Protein AF-A0A7S2HUJ5-F1 (afdb_monomer)

Solvent-accessible surface area (backbone atoms only — not comparable to full-atom values): 8366 Å² total; per-residue (Å²): 135,81,57,68,17,41,52,53,34,75,73,47,53,89,55,56,52,71,62,43,71,77,36,49,69,59,53,49,49,50,49,37,51,55,41,30,78,73,75,42,71,82,61,63,64,66,62,33,49,48,37,23,49,44,41,45,57,57,48,46,56,60,53,62,70,39,44,70,59,54,53,69,68,38,60,76,82,54,58,88,75,60,88,52,73,75,39,58,74,31,34,36,37,67,96,66,35,44,60,54,29,49,52,54,49,38,51,49,38,40,53,45,38,36,74,76,66,40,35,61,61,49,41,50,48,45,44,52,52,45,44,33,58,71,65,66,42,80,81,84,50,68,42,73,76,74,74,100

Structure (mmCIF, N/CA/C/O backbone):
data_AF-A0A7S2HUJ5-F1
#
_entry.id   AF-A0A7S2HUJ5-F1
#
loop_
_atom_site.group_PDB
_atom_site.id
_atom_site.type_symbol
_atom_site.label_atom_id
_atom_site.label_alt_id
_atom_site.label_comp_id
_atom_site.label_asym_id
_atom_site.label_entity_id
_atom_site.label_seq_id
_atom_site.pdbx_PDB_ins_code
_atom_site.Cartn_x
_atom_site.Cartn_y
_atom_site.Cartn_z
_atom_site.occupancy
_atom_site.B_iso_or_equiv
_atom_site.auth_seq_id
_atom_site.auth_comp_id
_atom_site.auth_asym_id
_atom_site.auth_atom_id
_atom_site.pdbx_PDB_model_num
ATOM 1 N N . SER A 1 1 ? 4.422 1.853 18.905 1.00 60.31 1 SER A N 1
ATOM 2 C CA . SER A 1 1 ? 4.309 0.612 18.108 1.00 60.31 1 SER A CA 1
ATOM 3 C C . SER A 1 1 ? 3.571 0.932 16.810 1.00 60.31 1 SER A C 1
ATOM 5 O O . SER A 1 1 ? 2.858 1.927 16.774 1.00 60.31 1 SER A O 1
ATOM 7 N N . ARG A 1 2 ? 3.781 0.166 15.729 1.00 84.94 2 ARG A N 1
ATOM 8 C CA . ARG A 1 2 ? 3.013 0.302 14.471 1.00 84.94 2 ARG A CA 1
ATOM 9 C C . ARG A 1 2 ? 1.710 -0.513 14.558 1.00 84.94 2 ARG A C 1
ATOM 11 O O . ARG A 1 2 ? 1.652 -1.459 15.347 1.00 84.94 2 ARG A O 1
ATOM 18 N N . SER A 1 3 ? 0.694 -0.157 13.767 1.00 91.50 3 SER A N 1
ATOM 19 C CA . SER A 1 3 ? -0.589 -0.878 13.724 1.00 91.50 3 SER A CA 1
ATOM 20 C C . SER A 1 3 ? -0.428 -2.302 13.167 1.00 91.50 3 SER A C 1
ATOM 22 O O . SER A 1 3 ? 0.568 -2.627 12.518 1.00 91.50 3 SER A O 1
ATOM 24 N N . LEU A 1 4 ? -1.403 -3.181 13.411 1.00 94.69 4 LEU A N 1
ATOM 25 C CA . LEU A 1 4 ? -1.400 -4.514 12.796 1.00 94.69 4 LEU A CA 1
ATOM 26 C C . LEU A 1 4 ? -1.664 -4.456 11.285 1.00 94.69 4 LEU A C 1
ATOM 28 O O . LEU A 1 4 ? -1.076 -5.246 10.554 1.00 94.69 4 LEU A O 1
ATOM 32 N N . GLY A 1 5 ? -2.440 -3.477 10.806 1.00 96.25 5 GLY A N 1
ATOM 33 C CA . GLY A 1 5 ? -2.641 -3.257 9.368 1.00 96.25 5 GLY A CA 1
ATOM 34 C C . GLY A 1 5 ? -1.340 -2.871 8.661 1.00 96.25 5 GLY A C 1
ATOM 35 O O . GLY A 1 5 ? -1.059 -3.367 7.573 1.00 96.25 5 GLY A O 1
ATOM 36 N N . PHE A 1 6 ? -0.478 -2.101 9.338 1.00 96.62 6 PHE A N 1
ATOM 37 C CA . PHE A 1 6 ? 0.879 -1.829 8.863 1.00 96.62 6 PHE A CA 1
ATOM 38 C C . PHE A 1 6 ? 1.682 -3.120 8.687 1.00 96.62 6 PHE A C 1
ATOM 40 O O . PHE A 1 6 ? 2.304 -3.325 7.650 1.00 96.62 6 PHE A O 1
ATOM 47 N N . LYS A 1 7 ? 1.663 -4.021 9.677 1.00 96.12 7 LYS A N 1
ATOM 48 C CA . LYS A 1 7 ? 2.384 -5.301 9.575 1.00 96.12 7 LYS A CA 1
ATOM 49 C C . LYS A 1 7 ? 1.832 -6.179 8.452 1.00 96.12 7 LYS A C 1
ATOM 51 O O . LYS A 1 7 ? 2.620 -6.751 7.709 1.00 96.12 7 LYS A O 1
ATOM 56 N N . LEU A 1 8 ? 0.506 -6.237 8.312 1.00 96.69 8 LEU A N 1
ATOM 57 C CA . LEU A 1 8 ? -0.163 -7.009 7.266 1.00 96.69 8 LEU A CA 1
ATOM 58 C C . LEU A 1 8 ? 0.263 -6.553 5.866 1.00 96.69 8 LEU A C 1
ATOM 60 O O . LEU A 1 8 ? 0.565 -7.394 5.024 1.00 96.69 8 LEU A O 1
ATOM 64 N N . TRP A 1 9 ? 0.371 -5.241 5.635 1.00 97.25 9 TRP A N 1
ATOM 65 C CA . TRP A 1 9 ? 0.926 -4.714 4.388 1.00 97.25 9 TRP A CA 1
ATOM 66 C C . TRP A 1 9 ? 2.344 -5.233 4.136 1.00 97.25 9 TRP A C 1
ATOM 68 O O . TRP A 1 9 ? 2.607 -5.817 3.091 1.00 97.25 9 TRP A O 1
ATOM 78 N N . TRP A 1 10 ? 3.247 -5.120 5.111 1.00 95.94 10 TRP A N 1
ATOM 79 C CA . TRP A 1 10 ? 4.633 -5.578 4.949 1.00 95.94 10 TRP A CA 1
ATOM 80 C C . TRP A 1 10 ? 4.790 -7.093 4.777 1.00 95.94 10 TRP A C 1
ATOM 82 O O . TRP A 1 10 ? 5.807 -7.537 4.248 1.00 95.94 10 TRP A O 1
ATOM 92 N N . TRP A 1 11 ? 3.803 -7.893 5.178 1.00 96.00 11 TRP A N 1
ATOM 93 C CA . TRP A 1 11 ? 3.778 -9.324 4.871 1.00 96.00 11 TRP A CA 1
ATOM 94 C C . TRP A 1 11 ? 3.335 -9.621 3.437 1.00 96.00 11 TRP A C 1
ATOM 96 O O . TRP A 1 11 ? 3.736 -10.640 2.881 1.00 96.00 11 TRP A O 1
ATOM 106 N N . LEU A 1 12 ? 2.539 -8.737 2.830 1.00 96.12 12 LEU A N 1
ATOM 107 C CA . LEU A 1 12 ? 1.858 -8.991 1.558 1.00 96.12 12 LEU A CA 1
ATOM 108 C C . LEU A 1 12 ? 2.317 -8.096 0.397 1.00 96.12 12 LEU A C 1
ATOM 110 O O . LEU A 1 12 ? 1.972 -8.387 -0.744 1.00 96.12 12 LEU A O 1
ATOM 114 N N . TYR A 1 13 ? 3.098 -7.038 0.641 1.00 94.69 13 TYR A N 1
ATOM 115 C CA . TYR A 1 13 ? 3.386 -5.994 -0.358 1.00 94.69 13 TYR A CA 1
ATOM 116 C C . TYR A 1 13 ? 4.097 -6.503 -1.623 1.00 94.69 13 TYR A C 1
ATOM 118 O O . TYR A 1 13 ? 3.946 -5.918 -2.691 1.00 94.69 13 TYR A O 1
ATOM 126 N N . CYS A 1 14 ? 4.844 -7.608 -1.526 1.00 91.50 14 CYS A N 1
ATOM 127 C CA . CYS A 1 14 ? 5.485 -8.259 -2.674 1.00 91.50 14 CYS A CA 1
ATOM 128 C C . CYS A 1 14 ? 4.517 -9.089 -3.539 1.00 91.50 14 CYS A C 1
ATOM 130 O O . CYS A 1 14 ? 4.931 -9.615 -4.573 1.00 91.50 14 CYS A O 1
ATOM 132 N N . GLY A 1 15 ? 3.269 -9.271 -3.102 1.00 90.62 15 GLY A N 1
ATOM 133 C CA . GLY A 1 15 ? 2.265 -10.068 -3.794 1.00 90.62 15 GLY A CA 1
ATOM 134 C C . GLY A 1 15 ? 1.848 -9.476 -5.140 1.00 90.62 15 GLY A C 1
ATOM 135 O O . GLY A 1 15 ? 1.995 -8.278 -5.411 1.00 90.62 15 GLY A O 1
ATOM 136 N N . ASP A 1 16 ? 1.299 -10.331 -6.003 1.00 91.31 16 ASP A N 1
ATOM 137 C CA . ASP A 1 16 ? 0.588 -9.846 -7.179 1.00 91.31 16 ASP A CA 1
ATOM 138 C C . ASP A 1 16 ? -0.723 -9.174 -6.754 1.00 91.31 16 ASP A C 1
ATOM 140 O O . ASP A 1 16 ? -1.424 -9.692 -5.884 1.00 91.31 16 ASP A O 1
ATOM 144 N N . TYR A 1 17 ? -1.043 -8.024 -7.350 1.00 94.81 17 TYR A N 1
ATOM 145 C CA . TYR A 1 17 ? -2.259 -7.290 -7.018 1.00 94.81 17 TYR A CA 1
ATOM 146 C C . TYR A 1 17 ? -3.512 -8.147 -7.213 1.00 94.81 17 TYR A C 1
ATOM 148 O O . TYR A 1 17 ? -4.378 -8.130 -6.350 1.00 94.81 17 TYR A O 1
ATOM 156 N N . ASP A 1 18 ? -3.609 -8.927 -8.292 1.00 95.81 18 ASP A N 1
ATOM 157 C CA . ASP A 1 18 ? -4.832 -9.686 -8.577 1.00 95.81 18 ASP A CA 1
ATOM 158 C C . ASP A 1 18 ? -5.030 -10.803 -7.539 1.00 95.81 18 ASP A C 1
ATOM 160 O O . ASP A 1 18 ? -6.140 -11.044 -7.062 1.00 95.81 18 ASP A O 1
ATOM 164 N N . VAL A 1 19 ? -3.927 -11.418 -7.096 1.00 95.38 19 VAL A N 1
ATOM 165 C CA . VAL A 1 19 ? -3.929 -12.368 -5.973 1.00 95.38 19 VAL A CA 1
ATOM 166 C C . VAL A 1 19 ? -4.314 -11.664 -4.676 1.00 95.38 19 VAL A C 1
ATOM 168 O O . VAL A 1 19 ? -5.101 -12.202 -3.899 1.00 95.38 19 VAL A O 1
ATOM 171 N N . LEU A 1 20 ? -3.776 -10.470 -4.430 1.00 95.75 20 LEU A N 1
ATOM 172 C CA . LEU A 1 20 ? -4.086 -9.688 -3.242 1.00 95.75 20 LEU A CA 1
ATOM 173 C C . LEU A 1 20 ? -5.574 -9.325 -3.203 1.00 95.75 20 LEU A C 1
ATOM 175 O O . LEU A 1 20 ? -6.230 -9.602 -2.210 1.00 95.75 20 LEU A O 1
ATOM 179 N N . THR A 1 21 ? -6.129 -8.776 -4.281 1.00 96.50 21 THR A N 1
ATOM 180 C CA . THR A 1 21 ? -7.546 -8.403 -4.385 1.00 96.50 21 THR A CA 1
ATOM 181 C C . THR A 1 21 ? -8.476 -9.587 -4.211 1.00 96.50 21 THR A C 1
ATOM 183 O O . THR A 1 21 ? -9.454 -9.469 -3.480 1.00 96.50 21 THR A O 1
ATOM 186 N N . ALA A 1 22 ? -8.156 -10.735 -4.804 1.00 97.75 22 ALA A N 1
ATOM 187 C CA . ALA A 1 22 ? -8.988 -11.923 -4.663 1.00 97.75 22 ALA A CA 1
ATOM 188 C C . ALA A 1 22 ? -8.993 -12.506 -3.236 1.00 97.75 22 ALA A C 1
ATOM 190 O O . ALA A 1 22 ? -9.928 -13.218 -2.883 1.00 97.75 22 ALA A O 1
ATOM 191 N N . ASN A 1 23 ? -7.964 -12.234 -2.423 1.00 97.62 23 ASN A N 1
ATOM 192 C CA . ASN A 1 23 ? -7.747 -12.939 -1.153 1.00 97.62 23 ASN A CA 1
ATOM 193 C C . ASN A 1 23 ? -7.624 -12.032 0.080 1.00 97.62 23 ASN A C 1
ATOM 195 O O . ASN A 1 23 ? -7.511 -12.551 1.189 1.00 97.62 23 ASN A O 1
ATOM 199 N N . ILE A 1 24 ? -7.638 -10.703 -0.066 1.00 96.81 24 ILE A N 1
ATOM 200 C CA . ILE A 1 24 ? -7.369 -9.772 1.042 1.00 96.81 24 ILE A CA 1
ATOM 201 C C . ILE A 1 24 ? -8.333 -9.960 2.217 1.00 96.81 24 ILE A C 1
ATOM 203 O O . ILE A 1 24 ? -7.892 -9.936 3.364 1.00 96.81 24 ILE A O 1
ATOM 207 N N . ASP A 1 25 ? -9.611 -10.232 1.948 1.00 97.06 25 ASP A N 1
ATOM 208 C CA . ASP A 1 25 ? -10.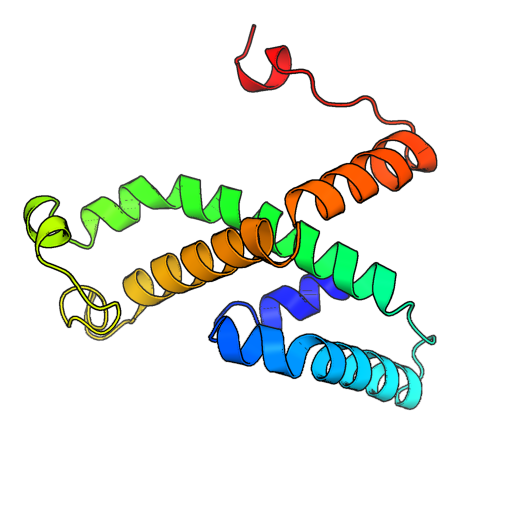614 -10.507 2.985 1.00 97.06 25 ASP A CA 1
ATOM 209 C C . ASP A 1 25 ? -10.254 -11.782 3.755 1.00 97.06 25 ASP A C 1
ATOM 211 O O . ASP A 1 25 ? -10.232 -11.789 4.983 1.00 97.06 25 ASP A O 1
ATOM 215 N N . GLY A 1 26 ? -9.857 -12.839 3.040 1.00 97.88 26 GLY A N 1
ATOM 216 C CA . GLY A 1 26 ? -9.394 -14.089 3.640 1.00 97.88 26 GLY A CA 1
ATOM 217 C C . GLY A 1 26 ? -8.110 -13.924 4.459 1.00 97.88 26 GLY A C 1
ATOM 218 O O . GLY A 1 26 ? -7.975 -14.528 5.522 1.00 97.88 26 GLY A O 1
ATOM 219 N N . TYR A 1 27 ? -7.175 -13.080 4.016 1.00 97.25 27 TYR A N 1
ATOM 220 C CA . TYR A 1 27 ? -5.959 -12.777 4.778 1.00 97.25 27 TYR A CA 1
ATOM 221 C C . TYR A 1 27 ? -6.254 -11.991 6.056 1.00 97.25 27 TYR A C 1
ATOM 223 O O . TYR A 1 27 ? -5.675 -12.289 7.102 1.00 97.25 27 TYR A O 1
ATOM 231 N N . ILE A 1 28 ? -7.162 -11.013 5.989 1.00 97.81 28 ILE A N 1
ATOM 232 C CA . ILE A 1 28 ? -7.631 -10.267 7.161 1.00 97.81 28 ILE A CA 1
ATOM 233 C C . ILE A 1 28 ? -8.309 -11.226 8.140 1.00 97.81 28 ILE A C 1
ATOM 235 O O . ILE A 1 28 ? -7.963 -11.230 9.319 1.00 97.81 28 ILE A O 1
ATOM 239 N N . ASP A 1 29 ? -9.200 -12.086 7.656 1.00 98.06 29 ASP A N 1
ATOM 240 C CA . ASP A 1 29 ? -9.915 -13.062 8.476 1.00 98.06 29 ASP A CA 1
ATOM 241 C C . ASP A 1 29 ? -8.967 -14.043 9.157 1.00 98.06 29 ASP A C 1
ATOM 243 O O . ASP A 1 29 ? -9.061 -14.254 10.365 1.00 98.06 29 ASP A O 1
ATOM 247 N N . CYS A 1 30 ? -8.001 -14.575 8.409 1.00 97.69 30 CYS A N 1
ATOM 248 C CA . CYS A 1 30 ? -6.959 -15.440 8.944 1.00 97.69 30 CYS A CA 1
ATOM 249 C C . CYS A 1 30 ? -6.174 -14.746 10.065 1.00 97.69 30 CYS A C 1
ATOM 25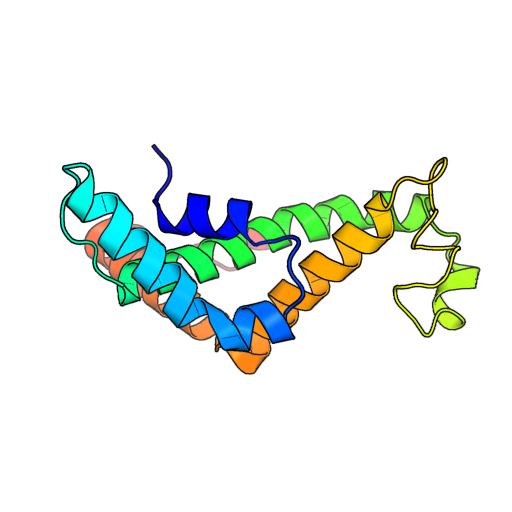1 O O . CYS A 1 30 ? -5.982 -15.329 11.134 1.00 97.69 30 CYS A O 1
ATOM 253 N N . LEU A 1 31 ? -5.770 -13.486 9.862 1.00 97.06 31 LEU A N 1
ATOM 254 C CA . LEU A 1 31 ? -5.065 -12.711 10.880 1.00 97.06 31 LEU A CA 1
ATOM 255 C C . LEU A 1 31 ? -5.931 -12.492 12.126 1.00 97.06 31 LEU A C 1
ATOM 257 O O . LEU A 1 31 ? -5.448 -12.722 13.231 1.00 97.06 31 LEU A O 1
ATOM 261 N N . VAL A 1 32 ? -7.188 -12.066 11.971 1.00 97.75 32 VAL A N 1
ATOM 262 C CA . VAL A 1 32 ? -8.086 -11.810 13.110 1.00 97.75 32 VAL A CA 1
ATOM 263 C C . VAL A 1 32 ? -8.344 -13.088 13.908 1.00 97.75 32 VAL A C 1
ATOM 265 O O . VAL A 1 32 ? -8.197 -13.070 15.131 1.00 97.75 32 VAL A O 1
ATOM 268 N N . THR A 1 33 ? -8.668 -14.191 13.231 1.00 98.06 33 THR A N 1
ATOM 269 C CA . THR A 1 33 ? -8.926 -15.487 13.873 1.00 98.06 33 THR A CA 1
ATOM 270 C C . THR A 1 33 ? -7.682 -15.997 14.591 1.00 98.06 33 THR A C 1
ATOM 272 O O . THR A 1 33 ? -7.725 -16.226 15.797 1.00 98.06 33 THR A O 1
ATOM 275 N N . THR A 1 34 ? -6.546 -16.076 13.892 1.00 97.69 34 THR A N 1
ATOM 276 C CA . THR A 1 34 ? -5.300 -16.603 14.469 1.00 97.69 34 THR A CA 1
ATOM 277 C C . THR A 1 34 ? -4.832 -15.751 15.647 1.00 97.69 34 THR A C 1
ATOM 279 O O . THR A 1 34 ? -4.386 -16.281 16.664 1.00 97.69 34 THR A O 1
ATOM 282 N N . PHE A 1 35 ? -4.935 -14.422 15.537 1.00 96.88 35 PHE A N 1
ATOM 283 C CA . PHE A 1 35 ? -4.550 -13.518 16.615 1.00 96.88 35 PHE A CA 1
ATOM 284 C C . PHE A 1 35 ? -5.422 -13.720 17.856 1.00 96.88 35 PHE A C 1
ATOM 286 O O . PHE A 1 35 ? -4.892 -13.746 18.966 1.00 96.88 35 PHE A O 1
ATOM 293 N N . HIS A 1 36 ? -6.729 -13.919 17.676 1.00 97.94 36 HIS A N 1
ATOM 294 C CA . HIS A 1 36 ? -7.643 -14.186 18.779 1.00 97.94 36 HIS A CA 1
ATOM 295 C C . HIS A 1 36 ? -7.385 -15.541 19.453 1.00 97.94 36 HIS A C 1
ATOM 297 O O . HIS A 1 36 ? -7.281 -15.606 20.678 1.00 97.94 36 HIS A O 1
ATOM 303 N N . GLU A 1 37 ? -7.198 -16.604 18.665 1.00 98.25 37 GLU A N 1
ATOM 304 C CA . GLU A 1 37 ? -6.903 -17.959 19.160 1.00 98.25 37 GLU A CA 1
ATOM 305 C C . GLU A 1 37 ? -5.643 -18.015 20.033 1.00 98.25 37 GLU A C 1
ATOM 307 O O . GLU A 1 37 ? -5.555 -18.822 20.956 1.00 98.25 37 GLU A O 1
ATOM 312 N N . HIS A 1 38 ? -4.687 -17.119 19.785 1.00 98.00 38 HIS A N 1
ATOM 313 C CA . HIS A 1 38 ? -3.434 -17.030 20.533 1.00 98.00 38 HIS A CA 1
ATOM 314 C C . HIS A 1 38 ? -3.460 -15.948 21.631 1.00 98.00 38 HIS A C 1
ATOM 316 O O . HIS A 1 38 ? -2.410 -15.469 22.061 1.00 98.00 38 HIS A O 1
ATOM 322 N N . GLY A 1 39 ? -4.652 -15.569 22.108 1.00 97.25 39 GLY A N 1
ATOM 323 C CA . GLY A 1 39 ? -4.844 -14.688 23.266 1.00 97.25 39 GLY A CA 1
ATOM 324 C C . GLY A 1 39 ? -4.925 -13.192 22.946 1.00 97.25 39 GLY A C 1
ATOM 325 O O . GLY A 1 39 ? -4.946 -12.369 23.863 1.00 97.25 39 GLY A O 1
ATOM 326 N N . GLY A 1 40 ? -4.970 -12.818 21.667 1.00 95.88 40 GLY A N 1
ATOM 327 C CA . GLY A 1 40 ? -5.218 -11.446 21.238 1.00 95.88 40 GLY A CA 1
ATOM 328 C C . GLY A 1 40 ? -6.699 -11.041 21.341 1.00 95.88 40 GLY A C 1
ATOM 329 O O . GLY A 1 40 ? -7.596 -11.891 21.338 1.00 95.88 40 GLY A O 1
ATOM 330 N N . PRO A 1 41 ? -7.001 -9.732 21.417 1.00 96.12 41 PRO A N 1
ATOM 331 C CA . PRO A 1 41 ? -8.368 -9.250 21.260 1.00 96.12 41 PRO A CA 1
ATOM 332 C C . PRO A 1 41 ? -8.886 -9.498 19.839 1.00 96.12 41 PRO A C 1
ATOM 334 O O . PRO A 1 41 ? -8.118 -9.517 18.876 1.00 96.12 41 PRO A O 1
ATOM 337 N N . VAL A 1 42 ? -10.208 -9.606 19.705 1.00 95.62 42 VAL A N 1
ATOM 338 C CA . VAL A 1 42 ? -10.863 -9.583 18.393 1.00 95.62 42 VAL A CA 1
ATOM 339 C C . VAL A 1 42 ? -10.636 -8.211 17.761 1.00 95.62 42 VAL A C 1
ATOM 341 O O . VAL A 1 42 ? -10.907 -7.178 18.374 1.00 95.62 42 VAL A O 1
ATOM 344 N N . LEU A 1 43 ? -10.100 -8.207 16.544 1.00 95.81 43 LEU A N 1
ATOM 345 C CA . LEU A 1 43 ? -9.767 -6.991 15.812 1.00 95.81 43 LEU A CA 1
ATOM 346 C C . LEU A 1 43 ? -10.924 -6.565 14.908 1.00 95.81 43 LEU A C 1
ATOM 348 O O . LEU A 1 43 ? -11.607 -7.401 14.317 1.00 95.81 43 LEU A O 1
ATOM 352 N N . ASP A 1 44 ? -11.081 -5.254 14.744 1.00 96.56 44 ASP A N 1
ATOM 353 C CA . ASP A 1 44 ? -11.950 -4.677 13.722 1.00 96.56 44 ASP A CA 1
ATOM 354 C C . ASP A 1 44 ? -11.301 -4.854 12.338 1.00 96.56 44 ASP A C 1
ATOM 356 O O . ASP A 1 44 ? -10.228 -4.308 12.057 1.00 96.56 44 ASP A O 1
ATOM 360 N N . LYS A 1 45 ? -11.954 -5.651 11.487 1.00 97.25 45 LYS A N 1
ATOM 361 C CA . LYS A 1 45 ? -11.491 -5.990 10.136 1.00 97.25 45 LYS A CA 1
ATOM 362 C C . LYS A 1 45 ? -11.453 -4.773 9.210 1.00 97.25 45 LYS A C 1
ATOM 364 O O . LYS A 1 45 ? -10.502 -4.628 8.443 1.00 97.25 45 LYS A O 1
ATOM 369 N N . GLU A 1 46 ? -12.436 -3.882 9.311 1.00 95.69 46 GLU A N 1
ATOM 370 C CA . GLU A 1 46 ? -12.517 -2.681 8.477 1.00 95.69 46 GLU A CA 1
ATOM 371 C C . GLU A 1 46 ? -11.411 -1.700 8.848 1.00 95.69 46 GLU A C 1
ATOM 373 O O . GLU A 1 46 ? -10.711 -1.181 7.979 1.00 95.69 46 GLU A O 1
ATOM 378 N N . LEU A 1 47 ? -11.169 -1.519 10.148 1.00 94.75 47 LEU A N 1
ATOM 379 C CA . LEU A 1 47 ? -10.059 -0.695 10.619 1.00 94.75 47 LEU A CA 1
ATOM 380 C C . LEU A 1 47 ? -8.699 -1.296 10.230 1.00 94.75 47 LEU A C 1
ATOM 382 O O . LEU A 1 47 ? -7.743 -0.572 9.939 1.00 94.75 47 LEU A O 1
ATOM 386 N N . LEU A 1 48 ? -8.587 -2.626 10.209 1.00 96.44 48 LEU A N 1
ATOM 387 C CA . LEU A 1 48 ? -7.382 -3.313 9.748 1.00 96.44 48 LEU A CA 1
ATOM 388 C C . LEU A 1 48 ? -7.132 -3.064 8.256 1.00 96.44 48 LEU A C 1
ATOM 390 O O . LEU A 1 48 ? -5.995 -2.762 7.879 1.00 96.44 48 LEU A O 1
ATOM 394 N N . ARG A 1 49 ? -8.187 -3.129 7.432 1.00 97.19 49 ARG A N 1
ATOM 395 C CA . ARG A 1 49 ? -8.143 -2.818 5.998 1.00 97.19 49 ARG A CA 1
ATOM 396 C C . ARG A 1 49 ? -7.799 -1.352 5.742 1.00 97.19 49 ARG A C 1
ATOM 398 O O . ARG A 1 49 ? -6.945 -1.068 4.907 1.00 97.19 49 ARG A O 1
ATOM 405 N N . GLU A 1 50 ? -8.406 -0.425 6.480 1.00 97.00 50 GLU A N 1
ATOM 406 C CA . GLU A 1 50 ? -8.101 1.006 6.382 1.00 97.00 50 GLU A CA 1
ATOM 407 C C . GLU A 1 50 ? -6.611 1.254 6.651 1.00 97.00 50 GLU A C 1
ATOM 409 O O . GLU A 1 50 ? -5.914 1.849 5.828 1.00 97.00 50 GLU A O 1
ATOM 414 N N . HIS A 1 51 ? -6.075 0.708 7.747 1.00 97.06 51 HIS A N 1
ATOM 415 C CA . HIS A 1 51 ? -4.652 0.827 8.061 1.00 97.06 51 HIS A CA 1
ATOM 416 C C . HIS A 1 51 ? -3.737 0.161 7.027 1.00 97.06 51 HIS A C 1
ATOM 418 O O . HIS A 1 51 ? -2.633 0.659 6.790 1.00 97.06 51 HIS A O 1
ATOM 424 N N . PHE A 1 52 ? -4.161 -0.952 6.425 1.00 97.69 52 PHE A N 1
ATOM 425 C CA . PHE A 1 52 ? -3.432 -1.607 5.339 1.00 97.69 52 PHE A CA 1
ATOM 426 C C . PHE A 1 52 ? -3.282 -0.668 4.136 1.00 97.69 52 PHE A C 1
ATOM 428 O O . PHE A 1 52 ? -2.168 -0.437 3.668 1.00 97.69 52 PHE A O 1
ATOM 435 N N . VAL A 1 53 ? -4.385 -0.061 3.690 1.00 97.88 53 VAL A N 1
ATOM 436 C CA . VAL A 1 53 ? -4.409 0.875 2.555 1.00 97.88 53 VAL A CA 1
ATOM 437 C C . VAL A 1 53 ? -3.601 2.139 2.851 1.00 97.88 53 VAL A C 1
ATOM 439 O O . VAL A 1 53 ? -2.769 2.537 2.038 1.00 97.88 53 VAL A O 1
ATOM 442 N N . VAL A 1 54 ? -3.772 2.735 4.035 1.00 96.75 54 VAL A N 1
ATOM 443 C CA . VAL A 1 54 ? -2.999 3.919 4.449 1.00 96.75 54 VAL A CA 1
ATOM 444 C C . VAL A 1 54 ? -1.496 3.620 4.456 1.00 96.75 54 VAL A C 1
ATOM 446 O O . VAL A 1 54 ? -0.706 4.435 3.983 1.00 96.75 54 VAL A O 1
ATOM 449 N N . THR A 1 55 ? -1.090 2.434 4.922 1.00 97.38 55 THR A N 1
ATOM 450 C CA . THR A 1 55 ? 0.324 2.022 4.920 1.00 97.38 55 THR A CA 1
ATOM 451 C C . THR A 1 55 ? 0.860 1.813 3.501 1.00 97.38 55 THR A C 1
ATOM 453 O O . THR A 1 55 ? 1.994 2.194 3.210 1.00 97.38 55 THR A O 1
ATOM 456 N N . ALA A 1 56 ? 0.059 1.240 2.601 1.00 97.50 56 ALA A N 1
ATOM 457 C CA . ALA A 1 56 ? 0.437 1.084 1.198 1.00 97.50 56 ALA A CA 1
ATOM 458 C C . ALA A 1 56 ? 0.725 2.450 0.548 1.00 97.50 56 ALA A C 1
ATOM 460 O O . ALA A 1 56 ? 1.746 2.629 -0.118 1.00 97.50 56 ALA A O 1
ATOM 461 N N . ILE A 1 57 ? -0.126 3.446 0.813 1.00 96.44 57 ILE A N 1
ATOM 462 C CA . ILE A 1 57 ? 0.057 4.815 0.317 1.00 96.44 57 ILE A CA 1
ATOM 463 C C . ILE A 1 57 ? 1.274 5.493 0.976 1.00 96.44 57 ILE A C 1
ATOM 465 O O . ILE A 1 57 ? 2.051 6.139 0.274 1.00 96.44 57 ILE A O 1
ATOM 469 N N . GLU A 1 58 ? 1.507 5.296 2.282 1.00 94.81 58 GLU A N 1
ATOM 470 C CA . GLU A 1 58 ? 2.737 5.745 2.973 1.00 94.81 58 GLU A CA 1
ATOM 471 C C . GLU A 1 58 ? 3.990 5.199 2.264 1.00 94.81 58 GLU A C 1
ATOM 473 O O . GLU A 1 58 ? 4.934 5.948 2.004 1.00 94.81 58 GLU A O 1
ATOM 478 N N . GLN A 1 59 ? 3.999 3.915 1.880 1.00 95.75 59 GLN A N 1
ATOM 479 C CA . GLN A 1 59 ? 5.137 3.322 1.172 1.00 95.75 59 GLN A CA 1
ATOM 480 C C . GLN A 1 59 ? 5.378 3.970 -0.199 1.00 95.75 59 GLN A C 1
ATOM 482 O O . GLN A 1 59 ? 6.541 4.114 -0.591 1.00 95.75 59 GLN A O 1
ATOM 487 N N . MET A 1 60 ? 4.328 4.394 -0.916 1.00 95.69 60 MET A N 1
ATOM 488 C CA . MET A 1 60 ? 4.484 5.046 -2.224 1.00 95.69 60 MET A CA 1
ATOM 489 C C . MET A 1 60 ? 5.409 6.260 -2.152 1.00 95.69 60 MET A C 1
ATOM 491 O O . MET A 1 60 ? 6.217 6.458 -3.056 1.00 95.69 60 MET A O 1
ATOM 495 N N . GLN A 1 61 ? 5.378 7.027 -1.059 1.00 91.38 61 GLN A N 1
ATOM 496 C CA . GLN A 1 61 ? 6.299 8.149 -0.873 1.00 91.38 61 GLN A CA 1
ATOM 497 C C . GLN A 1 61 ? 7.769 7.701 -0.957 1.00 91.38 61 GLN A C 1
ATOM 499 O O . GLN A 1 61 ? 8.575 8.323 -1.654 1.00 91.38 61 GLN A O 1
ATOM 504 N N . GLY A 1 62 ? 8.119 6.602 -0.284 1.00 91.25 62 GLY A N 1
ATOM 505 C CA . GLY A 1 62 ? 9.466 6.031 -0.329 1.00 91.25 62 GLY A CA 1
ATOM 506 C C . GLY A 1 62 ? 9.840 5.498 -1.715 1.00 91.25 62 GLY A C 1
ATOM 507 O O . GLY A 1 62 ? 10.984 5.643 -2.144 1.00 91.25 62 GLY A O 1
ATOM 508 N N . LEU A 1 63 ? 8.875 4.933 -2.446 1.00 93.12 63 LEU A N 1
ATOM 509 C CA . LEU A 1 63 ? 9.081 4.437 -3.811 1.00 93.12 63 LEU A CA 1
ATOM 510 C C . LEU A 1 63 ? 9.305 5.582 -4.806 1.00 93.12 63 LEU A C 1
ATOM 512 O O . LEU A 1 63 ? 10.223 5.511 -5.621 1.00 93.12 63 LEU A O 1
ATOM 516 N N . CYS A 1 64 ? 8.545 6.673 -4.690 1.00 92.12 64 CYS A N 1
ATOM 517 C CA . CYS A 1 64 ? 8.757 7.890 -5.472 1.00 92.12 64 CYS A CA 1
ATOM 518 C C . CYS A 1 64 ? 10.157 8.474 -5.234 1.00 92.12 64 CYS A C 1
ATOM 520 O O . CYS A 1 64 ? 10.845 8.845 -6.185 1.00 92.12 64 CYS A O 1
ATOM 522 N N . ALA A 1 65 ? 10.626 8.487 -3.982 1.00 90.62 65 ALA A N 1
ATOM 523 C CA . ALA A 1 65 ? 11.984 8.923 -3.653 1.00 90.62 65 ALA A CA 1
ATOM 524 C C . ALA A 1 65 ? 13.077 7.997 -4.229 1.00 90.62 65 ALA A C 1
ATOM 526 O O . ALA A 1 65 ? 14.203 8.440 -4.453 1.00 90.62 65 ALA A O 1
ATOM 527 N N . ALA A 1 66 ? 12.755 6.729 -4.512 1.00 88.62 66 ALA A N 1
ATOM 528 C CA . ALA A 1 66 ? 13.669 5.762 -5.119 1.00 88.62 66 ALA A CA 1
ATOM 529 C C . ALA A 1 66 ? 13.736 5.844 -6.659 1.00 88.62 66 ALA A C 1
ATOM 531 O O . ALA A 1 66 ? 14.632 5.240 -7.255 1.00 88.62 66 ALA A O 1
ATOM 532 N N . VAL A 1 67 ? 12.858 6.614 -7.322 1.00 87.75 67 VAL A N 1
ATOM 533 C CA . VAL A 1 67 ? 12.823 6.754 -8.794 1.00 87.75 67 VAL A CA 1
ATOM 534 C C . VAL A 1 67 ? 14.183 7.131 -9.402 1.00 87.75 67 VAL A C 1
ATOM 536 O O . VAL A 1 67 ? 14.582 6.491 -10.376 1.00 87.75 67 VAL A O 1
ATOM 539 N N . PRO A 1 68 ? 14.968 8.081 -8.855 1.00 87.88 68 PRO A N 1
ATOM 540 C CA . PRO A 1 68 ? 16.293 8.381 -9.398 1.00 87.88 68 PRO A CA 1
ATOM 541 C C . PRO A 1 68 ? 17.234 7.171 -9.403 1.00 87.88 68 PRO A C 1
ATOM 543 O O . PRO A 1 68 ? 18.010 7.000 -10.341 1.00 87.88 68 PRO A O 1
ATOM 546 N N . GLN A 1 69 ? 17.156 6.313 -8.380 1.00 84.25 69 GLN A N 1
ATOM 547 C CA . GLN A 1 69 ? 17.955 5.091 -8.303 1.00 84.25 69 GLN A CA 1
ATOM 548 C C . GLN A 1 69 ? 17.454 4.038 -9.299 1.00 84.25 69 GLN A C 1
ATOM 550 O O . GLN A 1 69 ? 18.262 3.440 -10.005 1.00 84.25 69 GLN A O 1
ATOM 555 N N . ILE A 1 70 ? 16.135 3.880 -9.430 1.00 84.19 70 ILE A N 1
ATOM 556 C CA . ILE A 1 70 ? 15.493 3.031 -10.446 1.00 84.19 70 ILE A CA 1
ATOM 557 C C . ILE A 1 70 ? 15.962 3.416 -11.861 1.00 84.19 70 ILE A C 1
ATOM 559 O O . ILE A 1 70 ? 16.358 2.554 -12.647 1.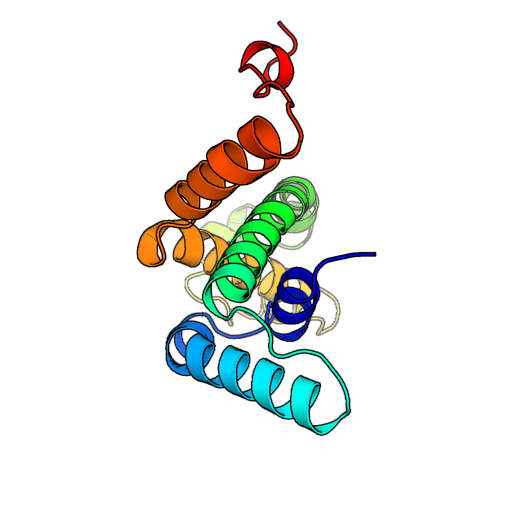00 84.19 70 ILE A O 1
ATOM 563 N N . MET A 1 71 ? 16.012 4.714 -12.168 1.00 84.50 71 MET A N 1
ATOM 564 C CA . MET A 1 71 ? 16.457 5.219 -13.472 1.00 84.50 71 MET A CA 1
ATOM 565 C C . MET A 1 71 ? 17.958 5.023 -13.736 1.00 84.50 71 MET A C 1
ATOM 567 O O . MET A 1 71 ? 18.382 5.084 -14.889 1.00 84.50 71 MET A O 1
ATOM 571 N N . ARG A 1 72 ? 18.773 4.787 -12.698 1.00 84.38 72 ARG A N 1
ATOM 572 C CA . ARG A 1 72 ? 20.186 4.394 -12.848 1.00 84.38 72 ARG A CA 1
ATOM 573 C C . ARG A 1 72 ? 20.350 2.899 -13.114 1.00 84.38 72 ARG A C 1
ATOM 575 O O . ARG A 1 72 ? 21.330 2.513 -13.740 1.00 84.38 72 ARG A O 1
ATOM 582 N N . MET A 1 73 ? 19.413 2.077 -12.642 1.00 85.06 73 MET A N 1
ATOM 583 C CA . MET A 1 73 ? 19.451 0.616 -12.768 1.00 85.06 73 MET A CA 1
ATOM 584 C C . MET A 1 73 ? 19.117 0.149 -14.192 1.00 85.06 73 MET A C 1
ATOM 586 O O . MET A 1 73 ? 19.764 -0.758 -14.702 1.00 85.06 73 MET A O 1
ATOM 590 N N . CYS A 1 74 ? 18.167 0.793 -14.877 1.00 85.12 74 CYS A N 1
ATOM 591 C CA . CYS A 1 74 ? 17.840 0.503 -16.278 1.00 85.12 74 CYS A CA 1
ATOM 592 C C . CYS A 1 74 ? 18.053 1.749 -17.156 1.00 85.12 74 CYS A C 1
ATOM 594 O O . CYS A 1 74 ? 17.439 2.787 -16.877 1.00 85.12 74 CYS A O 1
ATOM 596 N N . PRO A 1 75 ? 18.878 1.682 -18.226 1.00 82.94 75 PRO A N 1
ATOM 597 C CA . PRO A 1 75 ? 19.152 2.838 -19.072 1.00 82.94 75 PRO A CA 1
ATOM 598 C C . PRO A 1 75 ? 17.870 3.458 -19.633 1.00 82.94 75 PRO A C 1
ATOM 600 O O . PRO A 1 75 ? 16.994 2.757 -20.137 1.00 82.94 75 PRO A O 1
ATOM 603 N N . LYS A 1 76 ? 17.785 4.796 -19.614 1.00 85.50 76 LYS A N 1
ATOM 604 C CA . LYS A 1 76 ? 16.579 5.548 -20.015 1.00 85.50 76 LYS A CA 1
ATOM 605 C C . LYS A 1 76 ? 16.010 5.123 -21.382 1.00 85.50 76 LYS A C 1
ATOM 607 O O . LYS A 1 76 ? 14.798 5.071 -21.548 1.00 85.50 76 LYS A O 1
ATOM 612 N N . LYS A 1 77 ? 16.885 4.811 -22.343 1.00 88.62 77 LYS A N 1
ATOM 613 C CA . LYS A 1 77 ? 16.520 4.410 -23.713 1.00 88.62 77 LYS A CA 1
ATOM 614 C C . LYS A 1 77 ? 15.792 3.062 -23.806 1.00 88.62 77 LYS A C 1
ATOM 616 O O . LYS A 1 77 ? 15.056 2.852 -24.760 1.00 88.62 77 LYS A O 1
ATOM 621 N N . GLU A 1 78 ? 15.984 2.170 -22.837 1.00 88.75 78 GLU A N 1
ATOM 622 C CA . GLU A 1 78 ? 15.421 0.816 -22.877 1.00 88.75 78 GLU A CA 1
ATOM 623 C C . GLU A 1 78 ? 13.931 0.818 -22.518 1.00 88.75 78 GLU A C 1
ATOM 625 O O . GLU A 1 78 ? 13.156 0.063 -23.103 1.00 88.75 78 GLU A O 1
ATOM 630 N N . TRP A 1 79 ? 13.513 1.715 -21.617 1.00 86.94 79 TRP A N 1
ATOM 631 C CA . TRP A 1 79 ? 12.165 1.750 -21.038 1.00 86.94 79 TRP A CA 1
ATOM 632 C C . TRP A 1 79 ? 11.036 1.780 -22.066 1.00 86.94 79 TRP A C 1
ATOM 634 O O . TRP A 1 79 ? 10.046 1.084 -21.886 1.00 86.94 79 TRP A O 1
ATOM 644 N N . ALA A 1 80 ? 11.194 2.524 -23.165 1.00 89.19 80 ALA A N 1
ATOM 645 C CA . ALA A 1 80 ? 10.170 2.616 -24.209 1.00 89.19 80 ALA A CA 1
ATOM 646 C C . ALA A 1 80 ? 9.880 1.269 -24.900 1.00 89.19 80 ALA A C 1
ATOM 648 O O . ALA A 1 80 ? 8.819 1.088 -25.492 1.00 89.19 80 ALA A O 1
ATOM 649 N N . THR A 1 81 ? 10.823 0.327 -24.836 1.00 92.06 81 THR A N 1
ATOM 650 C CA . THR A 1 81 ? 10.722 -0.990 -25.482 1.00 92.06 81 THR A CA 1
ATOM 651 C C . THR A 1 81 ? 10.359 -2.111 -24.514 1.00 92.06 81 THR A C 1
ATOM 653 O O . THR A 1 81 ? 10.161 -3.242 -24.950 1.00 92.06 81 THR A O 1
ATOM 656 N N . ILE A 1 82 ? 10.281 -1.832 -23.211 1.00 89.81 82 ILE A N 1
ATOM 657 C CA . ILE A 1 82 ? 9.927 -2.837 -22.212 1.00 89.81 82 ILE A CA 1
ATOM 658 C C . ILE A 1 82 ? 8.405 -2.903 -22.115 1.00 89.81 82 ILE A C 1
ATOM 660 O O . ILE A 1 82 ? 7.759 -1.950 -21.692 1.00 89.81 82 ILE A O 1
ATOM 664 N N . GLN A 1 83 ? 7.843 -4.036 -22.531 1.00 87.62 83 GLN A N 1
ATOM 665 C CA . GLN A 1 83 ? 6.396 -4.280 -22.540 1.00 87.62 83 GLN A CA 1
ATOM 666 C C . GLN A 1 83 ? 5.945 -5.173 -21.376 1.00 87.62 83 GLN A C 1
ATOM 668 O O . GLN A 1 83 ? 4.764 -5.204 -21.043 1.00 87.62 83 GLN A O 1
ATOM 673 N N . ASP A 1 84 ? 6.883 -5.893 -20.751 1.00 86.31 84 ASP A N 1
ATOM 674 C CA . ASP A 1 84 ? 6.610 -6.859 -19.690 1.00 86.31 84 ASP A CA 1
ATOM 675 C C . ASP A 1 84 ? 7.517 -6.606 -18.474 1.00 86.31 84 ASP A C 1
ATOM 677 O O . ASP A 1 84 ? 8.715 -6.352 -18.598 1.00 86.31 84 ASP A O 1
ATOM 681 N N . ARG A 1 85 ? 6.950 -6.727 -17.270 1.00 80.38 85 ARG A N 1
ATOM 682 C CA . ARG A 1 85 ? 7.679 -6.694 -15.993 1.00 80.38 85 ARG A CA 1
ATOM 683 C C . ARG A 1 85 ? 8.657 -7.863 -15.815 1.00 80.38 85 ARG A C 1
ATOM 685 O O . ARG A 1 85 ? 9.526 -7.791 -14.946 1.00 80.38 85 ARG A O 1
ATOM 692 N N . TYR A 1 86 ? 8.497 -8.944 -16.576 1.00 85.94 86 TYR A N 1
ATOM 693 C CA . TYR A 1 86 ? 9.405 -10.092 -16.591 1.00 85.94 86 TYR A CA 1
ATOM 694 C C . TYR A 1 86 ? 10.571 -9.934 -17.576 1.00 85.94 86 TYR A C 1
ATOM 696 O O . TYR A 1 86 ? 11.403 -10.833 -17.660 1.00 85.94 86 TYR A O 1
ATOM 704 N N . ASP A 1 87 ? 10.670 -8.803 -18.284 1.00 89.19 87 ASP A N 1
ATOM 705 C CA . ASP A 1 87 ? 11.804 -8.510 -19.161 1.00 89.19 87 ASP A CA 1
ATOM 706 C C . ASP A 1 87 ? 13.137 -8.631 -18.387 1.00 89.19 87 ASP A C 1
ATOM 708 O O . ASP A 1 87 ? 13.261 -8.033 -17.309 1.00 89.19 87 ASP A O 1
ATOM 712 N N . PRO A 1 88 ? 14.147 -9.364 -18.899 1.00 87.06 88 PRO A N 1
ATOM 713 C CA . PRO A 1 88 ? 15.419 -9.577 -18.204 1.00 87.06 88 PRO A CA 1
ATOM 714 C C . PRO A 1 88 ? 16.119 -8.280 -17.781 1.00 87.06 88 PRO A C 1
ATOM 716 O O . PRO A 1 88 ? 16.741 -8.230 -16.719 1.00 87.06 88 PRO A O 1
ATOM 719 N N . ARG A 1 89 ? 15.943 -7.187 -18.542 1.00 86.31 89 ARG A N 1
ATOM 720 C CA . ARG A 1 89 ? 16.501 -5.859 -18.221 1.00 86.31 89 ARG A CA 1
ATOM 721 C C . ARG A 1 89 ? 15.960 -5.288 -16.908 1.00 86.31 89 ARG A C 1
ATOM 723 O O . ARG A 1 89 ? 16.564 -4.369 -16.358 1.00 86.31 89 ARG A O 1
ATOM 730 N N . ILE A 1 90 ? 14.848 -5.822 -16.405 1.00 86.44 90 ILE A N 1
ATOM 731 C CA . ILE A 1 90 ? 14.192 -5.454 -15.145 1.00 86.44 90 ILE A CA 1
ATOM 732 C C . ILE A 1 90 ? 14.233 -6.605 -14.133 1.00 86.44 90 ILE A C 1
ATOM 734 O O . ILE A 1 90 ? 14.505 -6.377 -12.952 1.00 86.44 90 ILE A O 1
ATOM 738 N N . ALA A 1 91 ? 13.947 -7.830 -14.575 1.00 82.69 91 ALA A N 1
ATOM 739 C CA . ALA A 1 91 ? 13.806 -9.005 -13.720 1.00 82.69 91 ALA A CA 1
ATOM 740 C C . ALA A 1 91 ? 15.143 -9.528 -13.175 1.00 82.69 91 ALA A C 1
ATOM 742 O O . ALA A 1 91 ? 15.173 -10.034 -12.053 1.00 82.69 91 ALA A O 1
ATOM 743 N N . GLU A 1 92 ? 16.230 -9.357 -13.931 1.00 81.12 92 GLU A N 1
ATOM 744 C CA . GLU A 1 92 ? 17.578 -9.846 -13.602 1.00 81.12 92 GLU A CA 1
ATOM 745 C C . GLU A 1 92 ? 18.564 -8.693 -13.328 1.00 81.12 92 GLU A C 1
ATOM 747 O O . GLU A 1 92 ? 19.775 -8.889 -13.213 1.00 81.12 92 GLU A O 1
ATOM 752 N N . ASN A 1 93 ? 18.038 -7.469 -13.219 1.00 68.44 93 ASN A N 1
ATOM 753 C CA . ASN A 1 93 ? 18.807 -6.241 -13.087 1.00 68.44 93 ASN A CA 1
ATOM 754 C C . ASN A 1 93 ? 19.549 -6.193 -11.735 1.00 68.44 93 ASN A C 1
ATOM 756 O O . ASN A 1 93 ? 18.917 -5.972 -10.702 1.00 68.44 93 ASN A O 1
ATOM 760 N N . ILE A 1 94 ? 20.885 -6.330 -11.776 1.00 66.94 94 ILE A N 1
ATOM 761 C CA . ILE A 1 94 ? 21.845 -6.478 -10.653 1.00 66.94 94 ILE A CA 1
ATOM 762 C C . ILE A 1 94 ? 22.082 -7.946 -10.264 1.00 66.94 94 ILE A C 1
ATOM 764 O O . ILE A 1 94 ? 21.557 -8.423 -9.260 1.00 66.94 94 ILE A O 1
ATOM 768 N N . ASP A 1 95 ? 22.926 -8.653 -11.019 1.00 66.12 95 ASP A N 1
ATOM 769 C CA . ASP A 1 95 ? 23.447 -9.986 -10.661 1.00 66.12 95 ASP A CA 1
ATOM 770 C C . ASP A 1 95 ? 22.354 -11.006 -10.269 1.00 66.12 95 ASP A C 1
ATOM 772 O O . ASP A 1 95 ? 22.496 -11.757 -9.303 1.00 66.12 95 ASP A O 1
ATOM 776 N N . GLY A 1 96 ? 21.217 -10.996 -10.977 1.00 61.56 96 GLY A N 1
ATOM 777 C CA . GLY A 1 96 ? 20.086 -11.890 -10.699 1.00 61.56 96 GLY A CA 1
ATOM 778 C C . GLY A 1 96 ? 19.166 -11.441 -9.554 1.00 61.56 96 GLY A C 1
ATOM 779 O O . GLY A 1 96 ? 18.279 -12.191 -9.144 1.00 61.56 96 GLY A O 1
ATOM 780 N N . LYS A 1 97 ? 19.328 -10.221 -9.023 1.00 66.38 97 LYS A N 1
ATOM 781 C CA . LYS A 1 97 ? 18.411 -9.644 -8.028 1.00 66.38 97 LYS A CA 1
ATOM 782 C C . LYS A 1 97 ? 17.212 -8.997 -8.716 1.00 66.38 97 LYS A C 1
ATOM 784 O O . LYS A 1 97 ? 17.352 -8.122 -9.556 1.00 66.38 97 LYS A O 1
ATOM 789 N N . SER A 1 98 ? 16.000 -9.339 -8.278 1.00 69.06 98 SER A N 1
ATOM 790 C CA . SER A 1 98 ? 14.763 -8.777 -8.851 1.00 69.06 98 SER A CA 1
ATOM 791 C C . SER A 1 98 ? 14.352 -7.415 -8.265 1.00 69.06 98 SER A C 1
ATOM 793 O O . SER A 1 98 ? 13.169 -7.085 -8.205 1.00 69.06 98 SER A O 1
ATOM 795 N N . THR A 1 99 ? 15.320 -6.614 -7.807 1.00 81.12 99 THR A N 1
ATOM 796 C CA . THR A 1 99 ? 15.081 -5.360 -7.073 1.00 81.12 99 THR A CA 1
ATOM 797 C C . THR A 1 99 ? 14.288 -4.351 -7.901 1.00 81.12 99 THR A C 1
ATOM 799 O O . THR A 1 99 ? 13.312 -3.790 -7.408 1.00 81.12 99 THR A O 1
ATOM 802 N N . LEU A 1 100 ? 14.658 -4.152 -9.172 1.00 87.69 100 LEU A N 1
ATOM 803 C CA . LEU A 1 100 ? 13.955 -3.215 -10.050 1.00 87.69 100 LEU A CA 1
ATOM 804 C C . LEU A 1 100 ? 12.522 -3.681 -10.335 1.00 87.69 100 LEU A C 1
ATOM 806 O O . LEU A 1 100 ? 11.576 -2.906 -10.193 1.00 87.69 100 LEU A O 1
ATOM 810 N N . ARG A 1 101 ? 12.354 -4.968 -10.658 1.00 88.19 101 ARG A N 1
ATOM 811 C CA . ARG A 1 101 ? 11.035 -5.587 -10.836 1.00 88.19 101 ARG A CA 1
ATOM 812 C C . ARG A 1 101 ? 10.150 -5.407 -9.608 1.00 88.19 101 ARG A C 1
ATOM 814 O O . ARG A 1 101 ? 8.979 -5.076 -9.755 1.00 88.19 101 ARG A O 1
ATOM 821 N N . LEU A 1 102 ? 10.702 -5.615 -8.411 1.00 89.00 102 LEU A N 1
ATOM 822 C CA . LEU A 1 102 ? 9.958 -5.476 -7.165 1.00 89.00 102 LEU A CA 1
ATOM 823 C C . LEU A 1 102 ? 9.487 -4.034 -6.957 1.00 89.00 102 LEU A C 1
ATOM 825 O O . LEU A 1 102 ? 8.317 -3.833 -6.655 1.00 89.00 102 LEU A O 1
ATOM 829 N N . TYR A 1 103 ? 10.346 -3.033 -7.175 1.00 89.94 103 TYR A N 1
ATOM 830 C CA . TYR A 1 103 ? 9.934 -1.630 -7.074 1.00 89.94 103 TYR A CA 1
ATOM 831 C C . TYR A 1 103 ? 8.751 -1.311 -7.993 1.00 89.94 103 TYR A C 1
ATOM 833 O O . TYR A 1 103 ? 7.741 -0.784 -7.531 1.00 89.94 103 TYR A O 1
ATOM 841 N N . LEU A 1 104 ? 8.844 -1.689 -9.270 1.00 90.00 104 LEU A N 1
ATOM 842 C CA . LEU A 1 104 ? 7.778 -1.454 -10.246 1.00 90.00 104 LEU A CA 1
ATOM 843 C C . LEU A 1 104 ? 6.495 -2.204 -9.887 1.00 90.00 104 LEU A C 1
ATOM 845 O O . LEU A 1 104 ? 5.404 -1.650 -10.005 1.00 90.00 104 LEU A O 1
ATOM 849 N N . GLN A 1 105 ? 6.627 -3.445 -9.416 1.00 91.62 105 GLN A N 1
ATOM 850 C CA . GLN A 1 105 ? 5.501 -4.255 -8.972 1.00 91.62 105 GLN A CA 1
ATOM 851 C C . GLN A 1 105 ? 4.765 -3.589 -7.810 1.00 91.62 105 GLN A C 1
ATOM 853 O O . GLN A 1 105 ? 3.553 -3.418 -7.880 1.00 91.62 105 GLN A O 1
ATOM 858 N N . VAL A 1 106 ? 5.487 -3.183 -6.765 1.00 94.62 106 VAL A N 1
ATOM 859 C CA . VAL A 1 106 ? 4.880 -2.574 -5.576 1.00 94.62 106 VAL A CA 1
ATOM 860 C C . VAL A 1 106 ? 4.263 -1.218 -5.926 1.00 94.62 106 VAL A C 1
ATOM 862 O O . VAL A 1 106 ? 3.140 -0.941 -5.510 1.00 94.62 106 VAL A O 1
ATOM 865 N N . MET A 1 107 ? 4.932 -0.399 -6.748 1.00 94.94 107 MET A N 1
ATOM 866 C CA . MET A 1 107 ? 4.362 0.861 -7.241 1.00 94.94 107 MET A CA 1
ATOM 867 C C . MET A 1 107 ? 3.057 0.620 -8.006 1.00 94.94 107 MET A C 1
ATOM 869 O O . MET A 1 107 ? 2.052 1.265 -7.716 1.00 94.94 107 MET A O 1
ATOM 873 N N . ARG A 1 108 ? 3.037 -0.346 -8.934 1.00 94.31 108 ARG A N 1
ATOM 874 C CA . ARG A 1 108 ? 1.822 -0.726 -9.670 1.00 94.31 108 ARG A CA 1
ATOM 875 C C . ARG A 1 108 ? 0.716 -1.190 -8.723 1.00 94.31 108 ARG A C 1
ATOM 877 O O . ARG A 1 108 ? -0.419 -0.755 -8.877 1.00 94.31 108 ARG A O 1
ATOM 884 N N . THR A 1 109 ? 1.032 -2.038 -7.745 1.00 96.81 109 THR A N 1
ATOM 885 C CA . THR A 1 109 ? 0.067 -2.505 -6.740 1.00 96.81 109 THR A CA 1
ATOM 886 C C . THR A 1 109 ? -0.554 -1.331 -5.988 1.00 96.81 109 THR A C 1
ATOM 888 O O . THR A 1 109 ? -1.772 -1.276 -5.862 1.00 96.81 109 THR A O 1
ATOM 891 N N . ILE A 1 110 ? 0.246 -0.363 -5.531 1.00 97.69 110 ILE A N 1
ATOM 892 C CA . ILE A 1 110 ? -0.279 0.788 -4.787 1.00 97.69 110 ILE A CA 1
ATOM 893 C C . ILE A 1 110 ? -1.110 1.713 -5.688 1.00 97.69 110 ILE A C 1
ATOM 895 O O . ILE A 1 110 ? -2.161 2.172 -5.252 1.00 97.69 110 ILE A O 1
ATOM 899 N N . ILE A 1 111 ? -0.702 1.946 -6.944 1.00 97.12 111 ILE A N 1
ATOM 900 C CA . ILE A 1 111 ? -1.514 2.704 -7.918 1.00 97.12 111 ILE A CA 1
ATOM 901 C C . ILE A 1 111 ? -2.894 2.058 -8.065 1.00 97.12 111 ILE A C 1
ATOM 903 O O . ILE A 1 111 ? -3.908 2.733 -7.916 1.00 97.12 111 ILE A O 1
ATOM 907 N N . ARG A 1 112 ? -2.943 0.736 -8.250 1.00 97.75 112 ARG A N 1
ATOM 908 C CA . ARG A 1 112 ? -4.207 0.002 -8.368 1.00 97.75 112 ARG A CA 1
ATOM 909 C C . ARG A 1 112 ? -5.019 0.004 -7.070 1.00 97.75 112 ARG A C 1
ATOM 911 O O . ARG A 1 112 ? -6.240 0.056 -7.124 1.00 97.75 112 ARG A O 1
ATOM 918 N N . ILE A 1 113 ? -4.387 -0.001 -5.892 1.00 97.94 113 ILE A N 1
ATOM 919 C CA . ILE A 1 113 ? -5.097 0.209 -4.614 1.00 97.94 113 ILE A CA 1
ATOM 920 C C . ILE A 1 113 ? -5.769 1.589 -4.598 1.00 97.94 113 ILE A C 1
ATOM 922 O O . ILE A 1 113 ? -6.921 1.705 -4.184 1.00 97.94 113 ILE A O 1
ATOM 926 N N . VAL A 1 114 ? -5.089 2.636 -5.068 1.00 97.88 114 VAL A N 1
ATOM 927 C CA . VAL A 1 114 ? -5.688 3.975 -5.163 1.00 97.88 114 VAL A CA 1
ATOM 928 C C . VAL A 1 114 ? -6.867 3.971 -6.142 1.00 97.88 114 VAL A C 1
ATOM 930 O O . VAL A 1 114 ? -7.962 4.377 -5.766 1.00 97.88 114 VAL A O 1
ATOM 933 N N . GLU A 1 115 ? -6.681 3.455 -7.356 1.00 97.81 115 GLU A N 1
ATOM 934 C CA . GLU A 1 115 ? -7.684 3.523 -8.428 1.00 97.81 115 GLU A CA 1
ATOM 935 C C . GLU A 1 115 ? -8.903 2.611 -8.193 1.00 97.81 115 GLU A C 1
ATOM 937 O O . GLU A 1 115 ? -10.058 3.037 -8.337 1.00 97.81 115 GLU A O 1
ATOM 942 N N . GLU A 1 116 ? -8.652 1.354 -7.822 1.00 97.94 116 GLU A N 1
ATOM 943 C CA . GLU A 1 116 ? -9.663 0.295 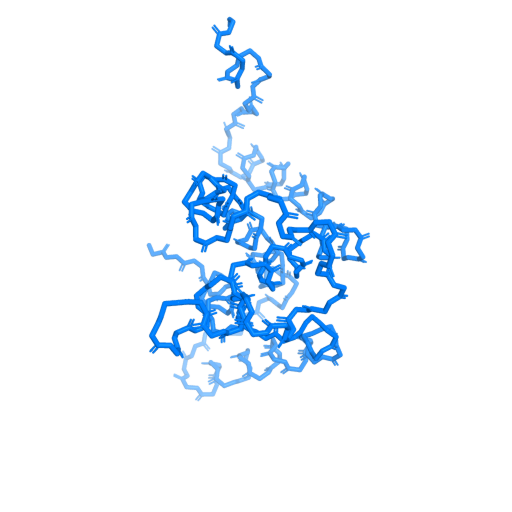-7.764 1.00 97.94 116 GLU A CA 1
ATOM 944 C C . GLU A 1 116 ? -10.230 0.103 -6.350 1.00 97.94 116 GLU A C 1
ATOM 946 O O . GLU A 1 116 ? -11.413 -0.201 -6.214 1.00 97.94 116 GLU A O 1
ATOM 951 N N . TRP A 1 117 ? -9.435 0.304 -5.288 1.00 97.06 117 TRP A N 1
ATOM 952 C CA . TRP A 1 117 ? -9.921 0.202 -3.896 1.00 97.06 117 TRP A CA 1
ATOM 953 C C . TRP A 1 117 ? -10.278 1.559 -3.278 1.00 97.06 117 TRP A C 1
ATOM 955 O O . TRP A 1 117 ? -10.566 1.619 -2.082 1.00 97.06 117 TRP A O 1
ATOM 965 N N . LYS A 1 118 ? -10.261 2.640 -4.070 1.00 97.81 118 LYS A N 1
ATOM 966 C CA . LYS A 1 118 ? -10.539 4.011 -3.605 1.00 97.81 118 LYS A CA 1
ATOM 967 C C . LYS A 1 118 ? -9.627 4.421 -2.452 1.00 97.81 118 LYS A C 1
ATOM 969 O O . LYS A 1 118 ? -10.065 4.928 -1.419 1.00 97.81 118 LYS A O 1
ATOM 974 N N . GLY A 1 119 ? -8.334 4.132 -2.602 1.00 96.81 119 GLY A N 1
ATOM 975 C CA . GLY A 1 119 ? -7.348 4.360 -1.547 1.00 96.81 119 GLY A CA 1
ATOM 976 C C . GLY A 1 119 ? -7.234 5.826 -1.116 1.00 96.81 119 GLY A C 1
ATOM 977 O O . GLY A 1 119 ? -6.967 6.100 0.053 1.00 96.81 119 GLY A O 1
ATOM 978 N N . ASP A 1 120 ? -7.494 6.762 -2.025 1.00 96.12 120 ASP A N 1
ATOM 979 C CA . ASP A 1 120 ? -7.597 8.195 -1.749 1.00 96.12 120 ASP A CA 1
ATOM 980 C C . ASP A 1 120 ? -8.761 8.522 -0.800 1.00 96.12 120 ASP A C 1
ATOM 982 O O . ASP A 1 120 ? -8.564 9.218 0.197 1.00 96.12 120 ASP A O 1
ATOM 986 N N . GLU A 1 121 ? -9.945 7.951 -1.032 1.00 97.69 121 GLU A N 1
ATOM 987 C CA . GLU A 1 121 ? -11.103 8.108 -0.145 1.00 97.69 121 GLU A CA 1
ATOM 988 C C . GLU A 1 121 ? -10.867 7.459 1.227 1.00 97.69 121 GLU A C 1
ATOM 990 O O . GLU A 1 121 ? -11.298 7.975 2.262 1.00 97.69 121 GLU A O 1
ATOM 995 N N . VAL A 1 122 ? -10.181 6.313 1.261 1.00 97.56 122 VAL A N 1
ATOM 996 C CA . VAL A 1 122 ? -9.793 5.639 2.510 1.00 97.56 122 VAL A CA 1
ATOM 997 C C . VAL A 1 122 ? -8.823 6.507 3.313 1.00 97.56 122 VAL A C 1
ATOM 999 O O . VAL A 1 122 ? -9.032 6.712 4.510 1.00 97.56 122 VAL A O 1
ATOM 1002 N N . LEU A 1 123 ? -7.806 7.078 2.663 1.00 95.44 123 LEU A N 1
ATOM 1003 C CA . LEU A 1 123 ? -6.874 7.998 3.307 1.00 95.44 123 LEU A CA 1
ATOM 1004 C C . LEU A 1 123 ? -7.590 9.251 3.824 1.00 95.44 123 LEU A C 1
ATOM 1006 O O . LEU A 1 123 ? -7.384 9.647 4.968 1.00 95.44 123 LEU A O 1
ATOM 1010 N N . GLU A 1 124 ? -8.457 9.855 3.015 1.00 95.06 124 GLU A N 1
ATOM 1011 C CA . GLU A 1 124 ? -9.216 11.052 3.382 1.00 95.06 124 GLU A CA 1
ATOM 1012 C C . GLU A 1 124 ? -10.134 10.810 4.590 1.00 95.06 124 GLU A C 1
ATOM 1014 O O . GLU A 1 124 ? -10.241 11.646 5.497 1.00 95.06 124 GLU A O 1
ATOM 1019 N N . ARG A 1 125 ? -10.757 9.629 4.651 1.00 95.50 125 ARG A N 1
ATOM 1020 C CA . ARG A 1 125 ? -11.555 9.179 5.797 1.00 95.50 125 ARG A CA 1
ATOM 1021 C C . ARG A 1 125 ? -10.703 9.043 7.053 1.00 95.50 125 ARG A C 1
ATOM 1023 O O . ARG A 1 125 ? -11.107 9.555 8.100 1.00 95.50 125 ARG A O 1
ATOM 1030 N N . TRP A 1 126 ? -9.535 8.410 6.947 1.00 95.25 126 TRP A N 1
ATOM 1031 C CA . TRP A 1 126 ? -8.593 8.266 8.057 1.00 95.25 126 TRP A CA 1
ATOM 1032 C C . TRP A 1 126 ? -8.097 9.634 8.550 1.00 95.25 126 TRP A C 1
ATOM 1034 O O . TRP A 1 126 ? -8.126 9.912 9.752 1.00 95.25 126 TRP A O 1
ATOM 1044 N N . VAL A 1 127 ? -7.730 10.537 7.631 1.00 94.56 127 VAL A N 1
ATOM 1045 C CA . VAL A 1 127 ? -7.315 11.911 7.956 1.00 94.56 127 VAL A CA 1
ATOM 1046 C C . VAL A 1 127 ? -8.436 12.648 8.685 1.00 94.56 127 VAL A C 1
ATOM 1048 O O . VAL A 1 127 ? -8.210 13.227 9.744 1.00 94.56 127 VAL A O 1
ATOM 1051 N N . SER A 1 128 ? -9.658 12.600 8.161 1.00 94.94 128 SER A N 1
ATOM 1052 C CA . SER A 1 128 ? -10.796 13.316 8.741 1.00 94.94 128 SER A CA 1
ATOM 1053 C C . SER A 1 128 ? -11.175 12.787 10.123 1.00 94.94 128 SER A C 1
ATOM 1055 O O . SER A 1 128 ? -11.303 13.562 11.071 1.00 94.94 128 SER A O 1
ATOM 1057 N N . LYS A 1 129 ? -11.349 11.467 10.254 1.00 94.81 129 LYS A N 1
ATOM 1058 C CA . LYS A 1 129 ? -11.853 10.849 11.486 1.00 94.81 129 LYS A CA 1
ATOM 1059 C C . LYS A 1 129 ? -10.786 10.762 12.565 1.00 94.81 129 LYS A C 1
ATOM 1061 O O . LYS A 1 129 ? -11.029 11.170 13.697 1.00 94.81 129 LYS A O 1
ATOM 1066 N N . PHE A 1 130 ? -9.616 10.230 12.225 1.00 92.88 130 PHE A N 1
ATOM 1067 C CA . PHE A 1 130 ? -8.589 9.928 13.210 1.00 92.88 130 PHE A CA 1
ATOM 1068 C C . PHE A 1 130 ? -7.626 11.099 13.403 1.00 92.88 130 PHE A C 1
ATOM 1070 O O . PHE A 1 130 ? -7.492 11.603 14.515 1.00 92.88 130 PHE A O 1
ATOM 1077 N N . TYR A 1 131 ? -6.978 11.572 12.338 1.00 92.06 131 TYR A N 1
ATOM 1078 C CA . TYR A 1 131 ? -5.942 12.603 12.464 1.00 92.06 131 TYR A CA 1
ATOM 1079 C C . TYR A 1 131 ? -6.521 13.970 12.876 1.00 92.06 131 TYR A C 1
ATOM 1081 O O . TYR A 1 131 ? -6.042 14.589 13.826 1.00 92.06 131 TYR A O 1
ATOM 1089 N N . CYS A 1 132 ? -7.590 14.427 12.224 1.00 94.50 132 CYS A N 1
ATOM 1090 C CA . CYS A 1 132 ? -8.264 15.671 12.590 1.00 94.50 132 CYS A CA 1
ATOM 1091 C C . CYS A 1 132 ? -9.228 15.481 13.763 1.00 94.50 132 CYS A C 1
ATOM 1093 O O . CYS A 1 132 ? -9.149 16.227 14.733 1.00 94.50 132 CYS A O 1
ATOM 1095 N N . GLY A 1 133 ? -10.111 14.480 13.698 1.00 95.62 133 GLY A N 1
ATOM 1096 C CA . GLY A 1 133 ? -11.125 14.250 14.728 1.00 95.62 133 GLY A CA 1
ATOM 1097 C C . GLY A 1 133 ? -10.547 13.760 16.057 1.00 95.62 133 GLY A C 1
ATOM 1098 O O . GLY A 1 133 ? -10.666 14.438 17.072 1.00 95.62 133 GLY A O 1
ATOM 1099 N N . THR A 1 134 ? -9.918 12.583 16.072 1.00 93.62 134 THR A N 1
ATOM 1100 C CA . THR A 1 134 ? -9.413 11.965 17.313 1.00 93.62 134 THR A CA 1
ATOM 1101 C C . THR A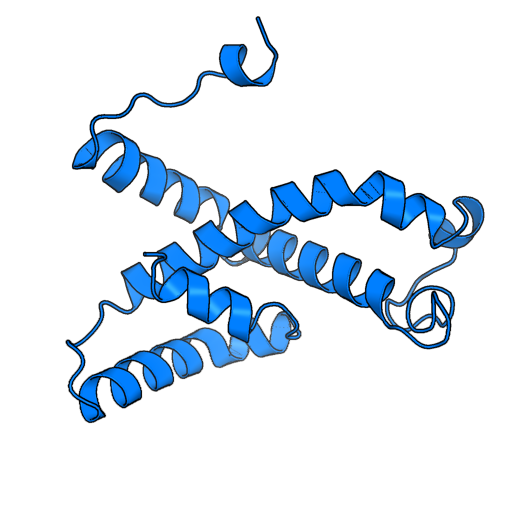 1 134 ? -8.147 12.637 17.849 1.00 93.62 134 THR A C 1
ATOM 1103 O O . THR A 1 134 ? -8.039 12.853 19.053 1.00 93.62 134 THR A O 1
ATOM 1106 N N . MET A 1 135 ? -7.177 12.965 16.989 1.00 93.94 135 MET A N 1
ATOM 1107 C CA . MET A 1 135 ? -5.908 13.563 17.427 1.00 93.94 135 MET A CA 1
ATOM 1108 C C . MET A 1 135 ? -5.941 15.097 17.504 1.00 93.94 135 MET A C 1
ATOM 1110 O O . MET A 1 135 ? -4.967 15.688 17.979 1.00 93.94 135 MET A O 1
ATOM 1114 N N . GLY A 1 136 ? -7.005 15.748 17.017 1.00 93.19 136 GLY A N 1
ATOM 1115 C CA . GLY A 1 136 ? -7.135 17.209 17.025 1.00 93.19 136 GLY A CA 1
ATOM 1116 C C . GLY A 1 136 ? -6.076 17.930 16.186 1.00 93.19 136 GLY A C 1
ATOM 1117 O O . GLY A 1 136 ? -5.712 19.061 16.503 1.00 93.19 136 GLY A O 1
ATOM 1118 N N . LYS A 1 137 ? -5.497 17.270 15.174 1.00 91.75 137 LYS A N 1
ATOM 1119 C CA . LYS A 1 137 ? -4.452 17.860 14.329 1.00 91.75 137 LYS A CA 1
ATOM 1120 C C . LYS A 1 137 ? -5.056 18.585 13.134 1.00 91.75 137 LYS A C 1
ATOM 1122 O O . LYS A 1 137 ? -6.015 18.127 12.521 1.00 91.75 137 LYS A O 1
ATOM 1127 N N . GLU A 1 138 ? -4.435 19.687 12.741 1.00 90.19 138 GLU A N 1
ATOM 1128 C CA . GLU A 1 138 ? -4.808 20.388 11.517 1.00 90.19 138 GLU A CA 1
ATOM 1129 C C . GLU A 1 138 ? -4.255 19.681 10.282 1.00 90.19 138 GLU A C 1
ATOM 1131 O O . GLU A 1 138 ? -3.135 19.145 10.289 1.00 90.19 138 GLU A O 1
ATOM 1136 N N . ARG A 1 139 ? -5.040 19.709 9.199 1.00 89.00 139 ARG A N 1
ATOM 1137 C CA . ARG A 1 139 ? -4.583 19.257 7.884 1.00 89.00 139 ARG A CA 1
ATOM 1138 C C . ARG A 1 139 ? -3.361 20.058 7.465 1.00 89.00 139 ARG A C 1
ATOM 1140 O O . ARG A 1 139 ? -3.288 21.267 7.669 1.00 89.00 139 ARG A O 1
ATOM 1147 N N . LYS A 1 140 ? -2.411 19.380 6.828 1.00 82.50 140 LYS A N 1
ATOM 1148 C CA . LYS A 1 140 ? -1.286 20.062 6.193 1.00 82.50 140 LYS A CA 1
ATOM 1149 C C . LYS A 1 140 ? -1.807 20.825 4.976 1.00 82.50 140 LYS A C 1
ATOM 1151 O O . LYS A 1 140 ? -2.490 20.246 4.134 1.00 82.50 140 LYS A O 1
ATOM 1156 N N . SER A 1 141 ? -1.525 22.122 4.920 1.00 77.69 141 SER A N 1
ATOM 1157 C CA . SER A 1 141 ? -1.878 22.971 3.783 1.00 77.69 141 SER A CA 1
ATOM 1158 C C . SER A 1 141 ? -0.962 22.678 2.594 1.00 77.69 141 SER A C 1
ATOM 1160 O O . SER A 1 141 ? 0.160 22.198 2.773 1.00 77.69 141 SER A O 1
ATOM 1162 N N . GLN A 1 142 ? -1.402 23.025 1.380 1.00 74.50 142 GLN A N 1
ATOM 1163 C CA . GLN A 1 142 ? -0.515 22.976 0.212 1.00 74.50 142 GLN A CA 1
ATOM 1164 C C . GLN A 1 142 ? 0.719 23.867 0.383 1.00 74.50 142 GLN A C 1
ATOM 1166 O O . GLN A 1 142 ? 1.797 23.466 -0.036 1.00 74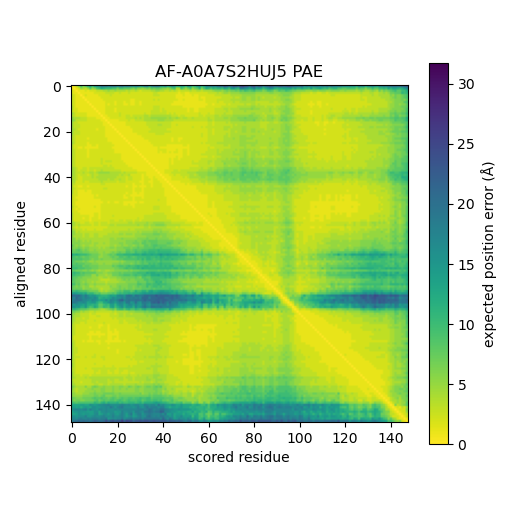.50 142 GLN A O 1
ATOM 1171 N N . ALA A 1 143 ? 0.594 24.989 1.094 1.00 74.69 143 ALA A N 1
ATOM 1172 C CA . ALA A 1 143 ? 1.722 25.845 1.460 1.00 74.69 143 ALA A CA 1
ATOM 1173 C C . ALA A 1 143 ? 2.830 25.064 2.201 1.00 74.69 143 ALA A C 1
ATOM 1175 O O . ALA A 1 143 ? 4.008 25.205 1.899 1.00 74.69 143 ALA A O 1
ATOM 1176 N N . THR A 1 144 ? 2.462 24.111 3.071 1.00 71.44 144 THR A N 1
ATOM 1177 C CA . THR A 1 144 ? 3.444 23.239 3.749 1.00 71.44 144 THR A CA 1
ATOM 1178 C C . THR A 1 144 ? 4.168 22.288 2.786 1.00 71.44 144 THR A C 1
ATOM 1180 O O . THR A 1 144 ? 5.302 21.897 3.048 1.00 71.44 144 THR A O 1
ATOM 1183 N N . ILE A 1 145 ? 3.515 21.877 1.695 1.00 68.00 145 ILE A N 1
ATOM 1184 C CA . ILE A 1 145 ? 4.071 20.949 0.696 1.00 68.00 145 ILE A CA 1
ATOM 1185 C C . ILE A 1 145 ? 4.959 21.702 -0.302 1.00 68.00 145 ILE A C 1
ATOM 1187 O O . ILE A 1 145 ? 6.011 21.198 -0.686 1.00 68.00 145 ILE A O 1
ATOM 1191 N N . LEU A 1 146 ? 4.530 22.896 -0.713 1.00 75.69 146 LEU A N 1
ATOM 1192 C CA . LEU A 1 146 ? 5.211 23.732 -1.701 1.00 75.69 146 LEU A CA 1
ATOM 1193 C C . LEU A 1 146 ? 6.291 24.634 -1.080 1.00 75.69 146 LEU A C 1
ATOM 1195 O O . LEU A 1 146 ? 7.131 25.155 -1.807 1.00 75.69 146 LEU A O 1
ATOM 1199 N N . GLY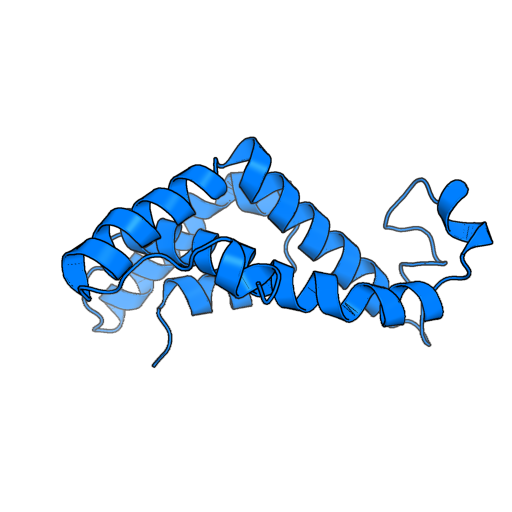 A 1 147 ? 6.316 24.757 0.252 1.00 61.97 147 GLY A N 1
ATOM 1200 C CA . GLY A 1 147 ? 7.266 25.606 0.973 1.00 61.97 147 GLY A CA 1
ATOM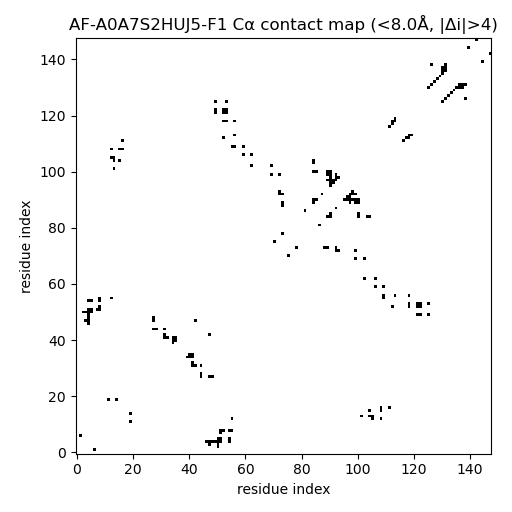 1201 C C . GLY A 1 147 ? 6.967 27.101 0.834 1.00 61.97 147 GLY A C 1
ATOM 1202 O O . GLY A 1 147 ? 7.904 27.897 0.854 1.00 61.97 147 GLY A O 1
ATOM 1203 N N . GLU A 1 148 ? 5.690 27.451 0.662 1.00 53.72 148 GLU A N 1
ATOM 1204 C CA . GLU A 1 148 ? 5.183 28.826 0.518 1.00 53.72 148 GLU A CA 1
AT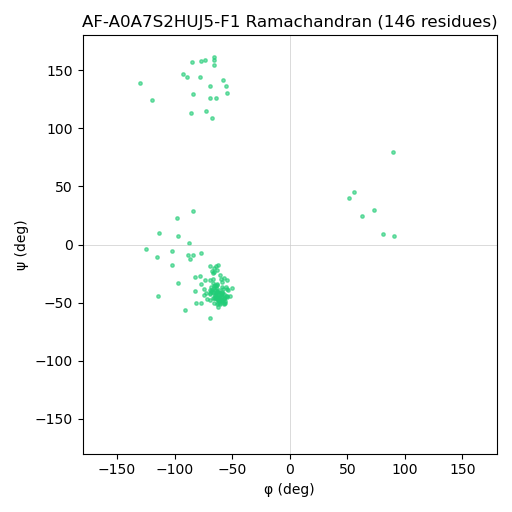OM 1205 C C . GLU A 1 148 ? 4.727 29.426 1.854 1.00 53.72 148 GLU A C 1
ATOM 1207 O O . GLU A 1 148 ? 4.179 28.673 2.697 1.00 53.72 148 GLU A O 1
#

Radius of gyration: 18.09 Å; Cα contacts (8 Å, |Δi|>4): 117; chains: 1; bounding box: 36×47×49 Å

Mean predicted aligned error: 5.03 Å

Organism: NCBI:txid327968

pLDDT: mean 90.64, std 9.12, range [53.72, 98.25]

Foldseek 3Di:
DADVLLVLLVVPLLDQLVVCVVCVLVSLVCCQVVCVVVPHDRDDSVVSVLSNLLNLVVVLVVLVVCVVVLCVQAPPVCVVVDPDLCPCSQCCRPPRDNVNSSSVRSNVSSVCCCVPVVSVVSNVCCCVCPVCNVVVDDDDDVCNVVVD

Secondary structure (DSSP, 8-state):
---HHHHHHHHHTTS-HHHHHHHHHHHHHHHHHHHHHTTPPPP-HHHHHHHHHHHHHHHHHHHHHHHHHHHHHS-TTTGGG---TT-HHHHSTTTT--HHHHHHHHHHHHHHHHHHTTHHHHHHHHIIIIIIIIT-PPPPPHHHHHT-

Sequence (148 aa):
SRSLGFKLWWWLYCGDYDVLTANIDGYIDCLVTTFHEHGGPVLDKELLREHFVVTAIEQMQGLCAAVPQIMRMCPKKEWATIQDRYDPRIAENIDGKSTLRLYLQVMRTIIRIVEEWKGDEVLERWVSKFYCGTMGKERKSQATILGE